Protein AF-A0A6A6B5T2-F1 (afdb_monomer_lite)

Foldseek 3Di:
DDPADWWWKAAQQFATDIDDGNDPDDPPRIGTPVAFKDKDFDDDPDPQPFDPPFDPPDPVDDRTAFRIFIWGDHPPDDPPQWAKWWAQDPVHNVDTGIGIGHPNHDGPPIHTDPHHGHHDDDDPDDPDPDDDD

Radius of gyration: 16.28 Å; chains: 1; bounding box: 42×33×41 Å

Structure (mmCIF, N/CA/C/O backbone):
data_AF-A0A6A6B5T2-F1
#
_entry.id   AF-A0A6A6B5T2-F1
#
loop_
_atom_site.group_PDB
_atom_site.id
_atom_site.type_symbol
_atom_site.label_atom_id
_atom_site.label_alt_id
_atom_site.label_comp_id
_atom_site.label_asym_id
_atom_site.label_entity_id
_atom_site.label_seq_id
_atom_site.pdbx_PDB_ins_code
_atom_site.Cartn_x
_atom_site.Cartn_y
_atom_site.Cartn_z
_atom_site.occupancy
_atom_site.B_iso_or_equiv
_atom_site.auth_seq_id
_atom_site.auth_comp_id
_atom_site.auth_asym_id
_atom_site.auth_atom_id
_atom_site.pdbx_PDB_model_num
ATOM 1 N N . MET A 1 1 ? -18.274 14.019 -22.440 1.00 42.84 1 MET A N 1
ATOM 2 C CA . MET A 1 1 ? -17.138 13.564 -21.616 1.00 42.84 1 MET A CA 1
ATOM 3 C C . MET A 1 1 ? -17.479 13.921 -20.180 1.00 42.84 1 MET A C 1
ATOM 5 O O . MET A 1 1 ? -17.625 15.103 -19.902 1.00 42.84 1 MET A O 1
ATOM 9 N N . VAL A 1 2 ? -17.744 12.942 -19.317 1.00 36.06 2 VAL A N 1
ATOM 10 C CA . VAL A 1 2 ? -18.001 13.208 -17.892 1.00 36.06 2 VAL A CA 1
ATOM 11 C C . VAL A 1 2 ? -16.710 12.863 -17.150 1.00 36.06 2 VAL A C 1
ATOM 13 O O . VAL A 1 2 ? -16.264 11.720 -17.268 1.00 36.06 2 VAL A O 1
ATOM 16 N N . PRO A 1 3 ? -16.065 13.811 -16.450 1.00 46.50 3 PRO A N 1
ATOM 17 C CA . PRO A 1 3 ? -14.855 13.524 -15.697 1.00 46.50 3 PRO A CA 1
ATOM 18 C C . PRO A 1 3 ? -15.254 12.731 -14.450 1.00 46.50 3 PRO A C 1
ATOM 20 O O . PRO A 1 3 ? -15.694 13.294 -13.455 1.00 46.50 3 PRO A O 1
ATOM 23 N N . GLY A 1 4 ? -15.175 11.407 -14.527 1.00 46.81 4 GLY A N 1
ATOM 24 C CA . GLY A 1 4 ? -15.345 10.527 -13.375 1.00 46.81 4 GLY A CA 1
ATOM 25 C C . GLY A 1 4 ? -14.089 9.690 -13.217 1.00 46.81 4 GLY A C 1
ATOM 26 O O . GLY A 1 4 ? -13.898 8.752 -13.986 1.00 46.81 4 GLY A O 1
ATOM 27 N N . GLY A 1 5 ? -13.224 10.080 -12.280 1.00 63.22 5 GLY A N 1
ATOM 28 C CA . GLY A 1 5 ? -11.971 9.384 -11.991 1.00 63.22 5 GLY A CA 1
ATOM 29 C C . GLY A 1 5 ? -12.190 8.034 -11.304 1.00 63.22 5 GLY A C 1
ATOM 30 O O . GLY A 1 5 ? -13.258 7.767 -10.758 1.00 63.22 5 GLY A O 1
ATOM 31 N N . GLN A 1 6 ? -11.164 7.184 -11.341 1.00 72.81 6 GLN A N 1
ATOM 32 C CA . GLN A 1 6 ? -11.079 6.004 -10.480 1.00 72.81 6 GLN A CA 1
ATOM 33 C C . GLN A 1 6 ? -10.585 6.449 -9.101 1.00 72.81 6 GLN A C 1
ATOM 35 O O . GLN A 1 6 ? -9.680 7.278 -9.007 1.00 72.81 6 GLN A O 1
ATOM 40 N N . ASN A 1 7 ? -11.168 5.903 -8.038 1.00 83.31 7 ASN A N 1
ATOM 41 C CA . ASN A 1 7 ? -10.759 6.197 -6.669 1.00 83.31 7 ASN A CA 1
ATOM 42 C C . ASN A 1 7 ? -10.129 4.959 -6.041 1.00 83.31 7 ASN A C 1
ATOM 44 O O . ASN A 1 7 ? -10.721 3.882 -6.092 1.00 83.31 7 ASN A O 1
ATOM 48 N N . LEU A 1 8 ? -8.958 5.131 -5.428 1.00 87.94 8 LEU A N 1
ATOM 49 C CA . LEU A 1 8 ? -8.368 4.131 -4.543 1.00 87.94 8 LEU A CA 1
ATOM 50 C C . LEU A 1 8 ? -9.095 4.155 -3.194 1.00 87.94 8 LEU A C 1
ATOM 52 O O . LEU A 1 8 ? -9.440 5.222 -2.685 1.00 87.94 8 LEU A O 1
ATOM 56 N N . TYR A 1 9 ? -9.301 2.993 -2.593 1.00 92.00 9 TYR A N 1
ATOM 57 C CA . TYR A 1 9 ? -9.783 2.878 -1.221 1.00 92.00 9 TYR A CA 1
ATOM 58 C C . TYR A 1 9 ? -9.259 1.598 -0.572 1.00 92.00 9 TYR A C 1
ATOM 60 O O . TYR A 1 9 ? -8.825 0.670 -1.253 1.00 92.00 9 TYR A O 1
ATOM 68 N N . VAL A 1 10 ? -9.303 1.557 0.755 1.00 95.12 10 VAL A N 1
ATOM 69 C CA . VAL A 1 10 ? -9.004 0.367 1.554 1.00 95.12 10 VAL A CA 1
ATOM 70 C C . VAL A 1 10 ? -10.306 -0.093 2.189 1.00 95.12 10 VAL A C 1
ATOM 72 O O . VAL A 1 10 ? -10.952 0.684 2.891 1.00 95.12 10 VAL A O 1
ATOM 75 N N . ASN A 1 11 ? -10.746 -1.320 1.921 1.00 95.38 11 ASN A N 1
ATOM 76 C CA . ASN A 1 11 ? -11.931 -1.847 2.603 1.00 95.38 11 ASN A CA 1
ATOM 77 C C . ASN A 1 11 ? -11.600 -2.183 4.076 1.00 95.38 11 ASN A C 1
ATOM 79 O O . ASN A 1 11 ? -10.462 -2.056 4.525 1.00 95.38 11 ASN A O 1
ATOM 83 N N . THR A 1 12 ? -12.577 -2.651 4.847 1.00 94.88 12 THR A N 1
ATOM 84 C CA . THR A 1 12 ? -12.315 -2.954 6.256 1.00 94.88 12 THR A CA 1
ATOM 85 C C . THR A 1 12 ? -11.424 -4.176 6.470 1.00 94.88 12 THR A C 1
ATOM 87 O O . THR A 1 12 ? -10.720 -4.200 7.472 1.00 94.88 12 THR A O 1
ATOM 90 N N . ASP A 1 13 ? -11.393 -5.151 5.556 1.00 94.50 13 ASP A N 1
ATOM 91 C CA . ASP A 1 13 ? -10.523 -6.337 5.658 1.00 94.50 13 ASP A CA 1
ATOM 92 C C . ASP A 1 13 ? -9.068 -6.085 5.215 1.00 94.50 13 ASP A C 1
ATOM 94 O O . ASP A 1 13 ? -8.208 -6.946 5.404 1.00 94.50 13 ASP A O 1
ATOM 98 N N . GLY A 1 14 ? -8.784 -4.890 4.688 1.00 95.00 14 GLY A N 1
ATOM 99 C CA . GLY A 1 14 ? -7.455 -4.441 4.290 1.00 95.00 14 GLY A CA 1
ATOM 100 C C . GLY A 1 14 ? -7.175 -4.503 2.791 1.00 95.00 14 GLY A C 1
ATOM 101 O O . GLY A 1 14 ? -6.095 -4.093 2.369 1.00 95.00 14 GLY A O 1
ATOM 102 N N .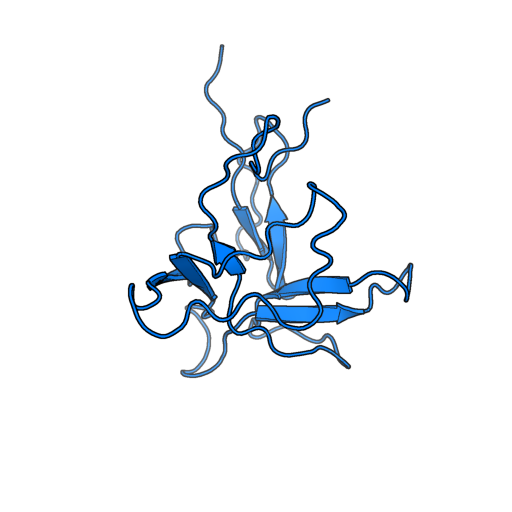 GLN A 1 15 ? -8.094 -4.978 1.948 1.00 94.88 15 GLN A N 1
ATOM 103 C CA . GLN A 1 15 ? -7.896 -4.941 0.495 1.00 94.88 15 GLN A CA 1
ATOM 104 C C . GLN A 1 15 ? -7.721 -3.506 -0.005 1.00 94.88 15 GLN A C 1
ATOM 106 O O . GLN A 1 15 ? -8.556 -2.637 0.254 1.00 94.88 15 GLN A O 1
ATOM 111 N N . ILE A 1 16 ? -6.664 -3.287 -0.789 1.00 93.06 16 ILE A N 1
ATOM 112 C CA . ILE A 1 16 ? -6.435 -2.044 -1.529 1.00 93.06 16 ILE A CA 1
ATOM 113 C C . ILE A 1 16 ? -7.128 -2.185 -2.886 1.00 93.06 16 ILE A C 1
ATOM 115 O O . ILE A 1 16 ? -6.750 -3.022 -3.705 1.00 93.06 16 ILE A O 1
ATOM 119 N N . LEU A 1 17 ? -8.168 -1.389 -3.111 1.00 91.19 17 LEU A N 1
ATOM 120 C CA . LEU A 1 17 ? -9.090 -1.526 -4.236 1.00 91.19 17 LEU A CA 1
ATOM 121 C C . LEU A 1 17 ? -9.221 -0.217 -5.010 1.00 91.19 17 LEU A C 1
ATOM 123 O O . LEU A 1 17 ? -8.913 0.864 -4.507 1.00 91.19 17 LEU A O 1
ATOM 127 N N . PHE A 1 18 ? -9.735 -0.329 -6.233 1.00 87.75 18 PHE A N 1
ATOM 128 C CA . PHE A 1 18 ? -10.104 0.802 -7.075 1.00 87.75 18 PHE A CA 1
ATOM 129 C C . PHE A 1 18 ? -11.580 0.713 -7.430 1.00 87.75 18 PHE A C 1
ATOM 131 O O . PHE A 1 18 ? -12.095 -0.374 -7.707 1.00 87.75 18 PHE A O 1
ATOM 138 N N . THR A 1 19 ? -12.268 1.851 -7.461 1.00 84.38 19 THR A N 1
ATOM 139 C CA . THR A 1 19 ? -13.596 1.898 -8.070 1.00 84.38 19 THR A CA 1
ATOM 140 C C . THR A 1 19 ? -13.493 1.584 -9.561 1.00 84.38 19 THR A C 1
ATOM 142 O O . THR A 1 19 ? -12.512 1.925 -10.225 1.00 84.38 19 THR A O 1
ATOM 145 N N . VAL A 1 20 ? -14.525 0.939 -10.111 1.00 80.50 20 VAL A N 1
ATOM 146 C CA . VAL A 1 20 ? -14.643 0.803 -11.568 1.00 80.50 20 VAL A CA 1
ATOM 147 C C . VAL A 1 20 ? -14.686 2.185 -12.223 1.00 80.50 20 VAL A C 1
ATOM 149 O O . VAL A 1 20 ? -15.110 3.167 -11.600 1.00 80.50 20 VAL A O 1
ATOM 152 N N . GLN A 1 21 ? -14.272 2.265 -13.490 1.00 71.81 21 GLN A N 1
ATOM 153 C CA . GLN A 1 21 ? -14.335 3.516 -14.245 1.00 71.81 21 GLN A CA 1
ATOM 154 C C . GLN A 1 21 ? -15.736 4.134 -14.170 1.00 71.81 21 GLN A C 1
ATOM 156 O O . GLN A 1 21 ? -16.746 3.433 -14.239 1.00 71.81 21 GLN A O 1
ATOM 161 N N . HIS A 1 22 ? -15.785 5.459 -14.021 1.00 70.25 22 HIS A N 1
ATOM 162 C CA . HIS A 1 22 ? -17.022 6.235 -13.901 1.00 70.25 22 HIS A CA 1
ATOM 163 C C . HIS A 1 22 ? -17.894 5.912 -12.670 1.00 70.25 22 HIS A C 1
ATOM 165 O O . HIS A 1 22 ? -19.035 6.368 -12.602 1.00 70.25 22 HIS A O 1
ATOM 171 N N . SER A 1 23 ? -17.363 5.201 -11.668 1.00 76.81 23 SER A N 1
ATOM 172 C CA . SER A 1 23 ? -18.025 4.978 -10.379 1.00 76.81 23 SER A CA 1
ATOM 173 C C . SER A 1 23 ? -17.294 5.672 -9.231 1.00 76.81 23 SER A C 1
ATOM 175 O O . SER A 1 23 ? -16.069 5.633 -9.127 1.00 76.81 23 SER A O 1
ATOM 177 N N . HIS A 1 24 ? -18.082 6.255 -8.327 1.00 79.00 24 HIS A N 1
ATOM 178 C CA . HIS A 1 24 ? -17.637 6.760 -7.021 1.00 79.00 24 HIS A CA 1
ATOM 179 C C . HIS A 1 24 ? -18.243 5.946 -5.868 1.00 79.00 24 HIS A C 1
ATOM 181 O O . HIS A 1 24 ? -18.252 6.391 -4.724 1.00 79.00 24 HIS A O 1
ATOM 187 N N . SER A 1 25 ? -18.810 4.772 -6.166 1.00 87.31 25 SER A N 1
ATOM 188 C CA . SER A 1 25 ? -19.398 3.913 -5.144 1.00 87.31 25 SER A CA 1
ATOM 189 C C . SER A 1 25 ? -18.283 3.237 -4.351 1.00 87.31 25 SER A C 1
ATOM 191 O O . SER A 1 25 ? -17.645 2.302 -4.829 1.00 87.31 25 SER A O 1
ATOM 193 N N . ILE A 1 26 ? -18.045 3.751 -3.149 1.00 88.69 26 ILE A N 1
ATOM 194 C CA . ILE A 1 26 ? -17.137 3.193 -2.149 1.00 88.69 26 ILE A CA 1
ATOM 195 C C . ILE A 1 26 ? -17.997 2.824 -0.932 1.00 88.69 26 ILE A C 1
ATOM 197 O O . ILE A 1 26 ? -18.845 3.633 -0.537 1.00 88.69 26 ILE A O 1
ATOM 201 N N . PRO A 1 27 ? -17.828 1.632 -0.330 1.00 92.38 27 PRO A N 1
ATOM 202 C CA . PRO A 1 27 ? -18.538 1.272 0.893 1.00 92.38 27 PRO A CA 1
ATOM 203 C C . PRO A 1 27 ? -18.319 2.312 1.996 1.00 92.38 27 PRO A C 1
ATOM 205 O O . PRO A 1 27 ? -17.201 2.772 2.207 1.00 92.38 27 PRO A O 1
ATOM 208 N N . SER A 1 28 ? -19.366 2.660 2.746 1.00 92.88 28 SER A N 1
ATOM 209 C CA . SER A 1 28 ? -19.278 3.693 3.793 1.00 92.88 28 SER A CA 1
ATOM 210 C C . SER A 1 28 ? -18.335 3.335 4.945 1.00 92.88 28 SER A C 1
ATOM 212 O O . SER A 1 28 ? -17.949 4.210 5.709 1.00 92.88 28 SER A O 1
ATOM 214 N N . THR A 1 29 ? -17.997 2.055 5.091 1.00 93.50 29 THR A N 1
ATOM 215 C CA . THR A 1 29 ? -17.061 1.542 6.097 1.00 93.50 29 THR A CA 1
ATOM 216 C C . THR A 1 29 ? -15.610 1.517 5.614 1.00 93.50 29 THR A C 1
ATOM 218 O O . THR A 1 29 ? -14.723 1.207 6.400 1.00 93.50 29 THR A O 1
ATOM 221 N N . ALA A 1 30 ? -15.355 1.800 4.336 1.00 94.62 30 ALA A N 1
ATOM 222 C CA . ALA A 1 30 ? -14.013 1.797 3.773 1.00 94.62 30 ALA A CA 1
ATOM 223 C C . ALA A 1 30 ? -13.265 3.106 4.062 1.00 94.62 30 ALA A C 1
ATOM 225 O O . ALA A 1 30 ? -13.859 4.177 4.211 1.00 94.62 30 ALA A O 1
ATOM 226 N N . TYR A 1 31 ? -11.93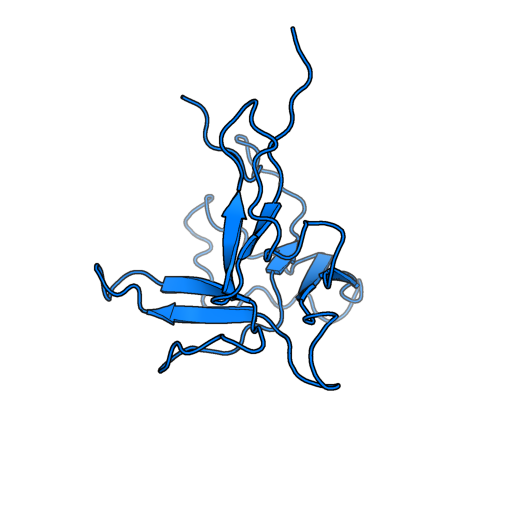8 3.027 4.051 1.00 93.88 31 TYR A N 1
ATOM 227 C CA . TYR A 1 31 ? -11.052 4.180 4.111 1.00 93.88 31 TYR A CA 1
ATOM 228 C C . TYR A 1 31 ? -10.815 4.712 2.701 1.00 93.88 31 TYR A C 1
ATOM 230 O O . TYR A 1 31 ? -10.308 4.011 1.824 1.00 93.88 31 TYR A O 1
ATOM 238 N N . TRP A 1 32 ? -11.189 5.965 2.476 1.00 90.88 32 TRP A N 1
ATOM 239 C CA . TRP A 1 32 ? -11.010 6.627 1.187 1.00 90.88 32 TRP A CA 1
ATOM 240 C C . TRP A 1 32 ? -9.532 6.948 0.924 1.00 90.88 32 TRP A C 1
ATOM 242 O O . TRP A 1 32 ? -8.722 6.980 1.847 1.00 90.88 32 TRP A O 1
ATOM 252 N N . ASN A 1 33 ? -9.171 7.252 -0.325 1.00 86.06 33 ASN A N 1
ATOM 253 C CA . ASN A 1 33 ? -7.804 7.631 -0.716 1.00 86.06 33 ASN A CA 1
ATOM 254 C C . ASN A 1 33 ? -7.191 8.785 0.101 1.00 86.06 33 ASN A C 1
ATOM 256 O O . ASN A 1 33 ? -5.974 8.855 0.226 1.00 86.06 33 ASN A O 1
ATOM 260 N N . TYR A 1 34 ? -8.004 9.687 0.651 1.00 84.81 34 TYR A N 1
ATOM 261 C CA . TYR A 1 34 ? -7.539 10.790 1.498 1.00 84.81 34 TYR A CA 1
ATOM 262 C C . TYR A 1 34 ? -7.418 10.424 2.991 1.00 84.81 34 TYR A C 1
ATOM 264 O O . TYR A 1 34 ? -7.117 11.290 3.810 1.00 84.81 34 TYR A O 1
ATOM 272 N N . MET A 1 35 ? -7.675 9.168 3.367 1.00 89.75 35 MET A N 1
ATOM 273 C CA . MET A 1 35 ? -7.636 8.686 4.749 1.00 89.75 35 MET A CA 1
ATOM 274 C C . MET A 1 35 ? -6.461 7.734 4.966 1.00 89.75 35 MET A C 1
ATOM 276 O O . MET A 1 35 ? -6.267 6.790 4.207 1.00 89.75 35 MET A O 1
ATOM 280 N N . GLY A 1 36 ? -5.696 7.962 6.034 1.00 89.81 36 GLY A N 1
ATOM 281 C CA . GLY A 1 36 ? -4.665 7.036 6.514 1.00 89.81 36 GLY A CA 1
ATOM 282 C C . GLY A 1 36 ? -3.379 6.963 5.686 1.00 89.81 36 GLY A C 1
ATOM 283 O O . GLY A 1 36 ? -2.375 6.463 6.183 1.00 89.81 36 GLY A O 1
ATOM 284 N N . TRP A 1 37 ? -3.368 7.480 4.457 1.00 90.62 37 TRP A N 1
ATOM 285 C CA . TRP A 1 37 ? -2.195 7.457 3.587 1.00 90.62 37 TRP A CA 1
ATOM 286 C C . TRP A 1 37 ? -1.227 8.605 3.876 1.00 90.62 37 TRP A C 1
ATOM 288 O O . TRP A 1 37 ? -1.612 9.773 3.891 1.00 90.62 37 TRP A O 1
ATOM 298 N N . THR A 1 38 ? 0.052 8.275 4.047 1.00 90.31 38 THR A N 1
ATOM 299 C CA . THR A 1 38 ? 1.148 9.244 4.181 1.00 90.31 38 THR A CA 1
ATOM 300 C C . THR A 1 38 ? 2.242 8.929 3.174 1.00 90.31 38 THR A C 1
ATOM 302 O O . THR A 1 38 ? 2.688 7.787 3.075 1.00 90.31 38 THR A O 1
ATOM 305 N N . TRP A 1 39 ? 2.692 9.941 2.432 1.00 87.88 39 TRP A N 1
ATOM 306 C CA . TRP A 1 39 ? 3.844 9.807 1.547 1.00 87.88 39 TRP A CA 1
ATOM 307 C C . TRP A 1 39 ? 5.111 10.258 2.260 1.00 87.88 39 TRP A C 1
ATOM 309 O O . TRP A 1 39 ? 5.157 11.346 2.833 1.00 87.88 39 TRP A O 1
ATOM 319 N N . THR A 1 40 ? 6.145 9.426 2.194 1.00 85.75 40 THR A N 1
ATOM 320 C CA . THR A 1 40 ? 7.473 9.732 2.728 1.00 85.75 40 THR A CA 1
ATOM 321 C C . THR A 1 40 ? 8.490 9.700 1.597 1.00 85.75 40 THR A C 1
ATOM 323 O O . THR A 1 40 ? 8.669 8.662 0.957 1.00 85.75 40 THR A O 1
ATOM 326 N N . ALA A 1 41 ? 9.162 10.827 1.362 1.00 84.50 41 ALA A N 1
ATOM 327 C CA . ALA A 1 41 ? 10.251 10.921 0.395 1.00 84.50 41 ALA A CA 1
ATOM 328 C C . ALA A 1 41 ? 11.447 10.061 0.829 1.00 84.50 41 ALA A C 1
ATOM 330 O O . ALA A 1 41 ? 11.791 10.014 2.011 1.00 84.50 41 ALA A O 1
ATOM 331 N N . GLN A 1 42 ? 12.107 9.417 -0.130 1.00 75.56 42 GLN A N 1
ATOM 332 C CA . GLN A 1 42 ? 13.431 8.843 0.093 1.00 75.56 42 GLN A CA 1
ATOM 333 C C . GLN A 1 42 ? 14.507 9.934 -0.056 1.00 75.56 42 GLN A C 1
ATOM 335 O O . GLN A 1 42 ? 14.371 10.800 -0.926 1.00 75.56 42 GLN A O 1
ATOM 340 N N . PRO A 1 43 ? 15.575 9.924 0.765 1.00 69.94 43 PRO A N 1
ATOM 341 C CA . PRO A 1 43 ? 16.713 10.825 0.597 1.00 69.94 43 PRO A CA 1
ATOM 342 C C . PRO A 1 43 ? 17.350 10.686 -0.794 1.00 69.94 43 PRO A C 1
ATOM 344 O O . PRO A 1 43 ? 17.461 9.585 -1.334 1.00 69.94 43 PRO A O 1
ATOM 347 N N . THR A 1 44 ? 17.795 11.801 -1.376 1.00 63.62 44 THR A N 1
ATOM 348 C CA . THR A 1 44 ? 18.183 11.891 -2.794 1.00 63.62 44 THR A CA 1
ATOM 349 C C . THR A 1 44 ? 19.514 11.225 -3.154 1.00 63.62 44 THR A C 1
ATOM 351 O O . THR A 1 44 ? 19.688 10.854 -4.319 1.00 63.62 44 THR A O 1
ATOM 354 N N . ASP A 1 45 ? 20.430 11.025 -2.196 1.00 56.12 45 ASP A N 1
ATOM 355 C CA . ASP A 1 45 ? 21.850 10.839 -2.544 1.00 56.12 45 ASP A CA 1
ATOM 356 C C . ASP A 1 45 ? 22.573 9.606 -1.957 1.00 56.12 45 ASP A C 1
ATOM 358 O O . ASP A 1 45 ? 23.651 9.284 -2.445 1.00 56.12 45 ASP A O 1
ATOM 362 N N . GLU A 1 46 ? 21.996 8.830 -1.027 1.00 48.22 46 GLU A N 1
ATOM 363 C CA . GLU A 1 46 ? 22.733 7.716 -0.371 1.00 48.22 46 GLU A CA 1
ATOM 364 C C . GLU A 1 46 ? 22.051 6.334 -0.379 1.00 48.22 46 GLU A C 1
ATOM 366 O O . GLU A 1 46 ? 22.666 5.345 0.008 1.00 48.22 46 GLU A O 1
ATOM 371 N N . GLN A 1 47 ? 20.812 6.209 -0.869 1.00 50.59 47 GLN A N 1
ATOM 372 C CA . GLN A 1 47 ? 20.045 4.947 -0.804 1.00 50.59 47 GLN A CA 1
ATOM 373 C C . GLN A 1 47 ? 19.623 4.392 -2.173 1.00 50.59 47 GLN A C 1
ATOM 375 O O . GLN A 1 47 ? 18.799 3.484 -2.253 1.00 50.59 47 GLN A O 1
ATOM 380 N N . LYS A 1 48 ? 20.252 4.864 -3.260 1.00 54.81 48 LYS A N 1
ATOM 381 C CA . LYS A 1 48 ? 20.096 4.330 -4.629 1.00 54.81 48 LYS A CA 1
ATOM 382 C C . LYS A 1 48 ? 20.761 2.961 -4.824 1.00 54.81 48 LYS A C 1
ATOM 384 O O . LYS A 1 48 ? 21.315 2.691 -5.888 1.00 54.81 48 LYS A O 1
ATOM 389 N N . ALA A 1 49 ? 20.744 2.092 -3.815 1.00 56.25 49 ALA A N 1
ATOM 390 C CA . ALA A 1 49 ? 21.019 0.694 -4.084 1.00 56.25 49 ALA A CA 1
ATOM 391 C C . ALA A 1 49 ? 19.874 0.195 -4.982 1.00 56.25 49 ALA A C 1
ATOM 393 O O . ALA A 1 49 ? 18.709 0.349 -4.600 1.00 56.25 49 ALA A O 1
ATOM 394 N N . PRO A 1 50 ? 20.162 -0.327 -6.187 1.00 59.31 50 PRO A N 1
ATOM 395 C CA . PRO A 1 50 ? 19.132 -0.968 -6.985 1.00 59.31 50 PRO A CA 1
ATOM 396 C C . PRO A 1 50 ? 18.461 -2.052 -6.143 1.00 59.31 50 PRO A C 1
ATOM 398 O O . PRO A 1 50 ? 19.108 -2.673 -5.291 1.00 59.31 50 PRO A O 1
ATOM 401 N N . LEU A 1 51 ? 17.160 -2.249 -6.354 1.00 65.62 51 LEU A N 1
ATOM 402 C CA . LEU A 1 51 ? 16.410 -3.276 -5.637 1.00 65.62 51 LEU A CA 1
ATOM 403 C C . LEU A 1 51 ? 17.149 -4.616 -5.770 1.00 65.62 51 LEU A C 1
ATOM 405 O O . LEU A 1 51 ? 17.418 -5.083 -6.879 1.00 65.62 51 LEU A O 1
ATOM 409 N N . ALA A 1 52 ? 17.527 -5.208 -4.635 1.00 67.44 52 ALA A N 1
ATOM 410 C CA . ALA A 1 52 ? 18.271 -6.460 -4.626 1.00 67.44 52 ALA A CA 1
ATOM 411 C C . ALA A 1 52 ? 17.452 -7.552 -5.331 1.00 67.44 52 ALA A C 1
ATOM 413 O O . ALA A 1 52 ? 16.262 -7.704 -5.063 1.00 67.44 52 ALA A O 1
ATOM 414 N N . ASN A 1 53 ? 18.099 -8.314 -6.217 1.00 72.81 53 ASN A N 1
ATOM 415 C CA . ASN A 1 53 ? 17.470 -9.350 -7.048 1.00 72.81 53 ASN A CA 1
ATOM 416 C C . ASN A 1 53 ? 16.405 -8.836 -8.037 1.00 72.81 53 ASN A C 1
ATOM 418 O O . ASN A 1 53 ? 15.578 -9.619 -8.497 1.00 72.81 53 ASN A O 1
ATOM 422 N N . CYS A 1 54 ? 16.412 -7.544 -8.373 1.00 74.19 54 CYS A N 1
ATOM 423 C CA . CYS A 1 54 ? 15.590 -7.034 -9.463 1.00 74.19 54 CYS A CA 1
ATOM 424 C C . CYS A 1 54 ? 16.164 -7.471 -10.816 1.00 74.19 54 CYS A C 1
ATOM 426 O O . CYS A 1 54 ? 17.365 -7.331 -11.061 1.00 74.19 54 CYS A O 1
ATOM 428 N N . ASP A 1 55 ? 15.307 -8.014 -11.678 1.00 77.31 55 ASP A N 1
ATOM 429 C CA . ASP A 1 55 ? 15.689 -8.438 -13.020 1.00 77.31 55 ASP A CA 1
ATOM 430 C C . ASP A 1 55 ? 15.902 -7.214 -13.915 1.00 77.31 55 ASP A C 1
ATOM 432 O O . ASP A 1 55 ? 14.955 -6.544 -14.318 1.00 77.31 55 ASP A O 1
ATOM 436 N N . THR A 1 56 ? 17.164 -6.916 -14.217 1.00 77.88 56 THR A N 1
ATOM 437 C CA . THR A 1 56 ? 17.545 -5.796 -15.084 1.00 77.88 56 THR A 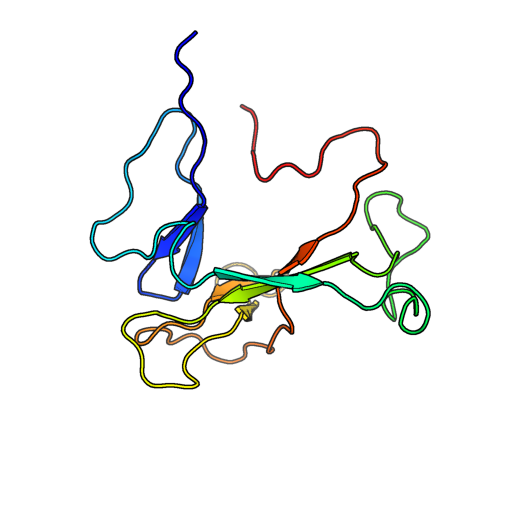CA 1
ATOM 438 C C . THR A 1 56 ? 17.472 -6.131 -16.574 1.00 77.88 56 THR A C 1
ATOM 440 O O . THR A 1 56 ? 17.760 -5.264 -17.397 1.00 77.88 56 THR A O 1
ATOM 443 N N . THR A 1 57 ? 17.138 -7.373 -16.939 1.00 79.81 57 THR A N 1
ATOM 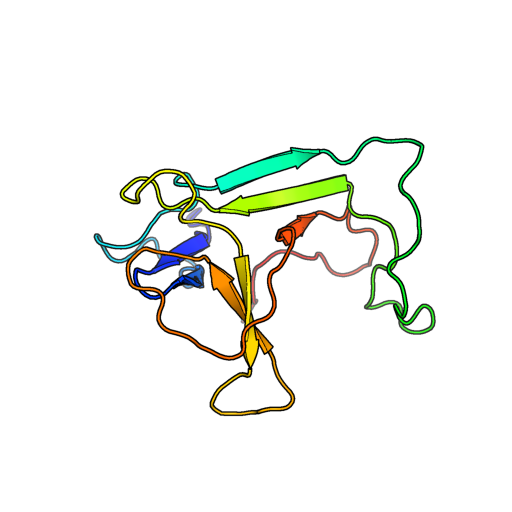444 C CA . THR A 1 57 ? 17.052 -7.820 -18.339 1.00 79.81 57 THR A CA 1
ATOM 445 C C . THR A 1 57 ? 15.662 -7.642 -18.944 1.00 79.81 57 THR A C 1
ATOM 447 O O . THR A 1 57 ? 15.520 -7.693 -20.164 1.00 79.81 57 THR A O 1
ATOM 450 N N . ASP A 1 58 ? 14.652 -7.386 -18.111 1.00 74.25 58 ASP A N 1
ATOM 451 C CA . ASP A 1 58 ? 13.271 -7.159 -18.521 1.00 74.25 58 ASP A CA 1
ATOM 452 C C . ASP A 1 58 ? 12.855 -5.716 -18.209 1.00 74.25 58 ASP A C 1
ATOM 454 O O . ASP A 1 58 ? 12.698 -5.311 -17.058 1.00 74.25 58 ASP A O 1
ATOM 458 N N . GLU A 1 59 ? 12.654 -4.937 -19.272 1.00 72.56 59 GLU A N 1
ATOM 459 C CA . GLU A 1 59 ? 12.332 -3.504 -19.231 1.00 72.56 59 GLU A CA 1
ATOM 460 C C . GLU A 1 59 ? 11.003 -3.186 -18.521 1.00 72.56 59 GLU A C 1
ATOM 462 O O . GLU A 1 59 ? 10.723 -2.027 -18.205 1.00 72.56 59 GLU A O 1
ATOM 467 N N . ARG A 1 60 ? 10.172 -4.200 -18.241 1.00 70.38 60 ARG A N 1
ATOM 468 C CA . ARG A 1 60 ? 8.958 -4.044 -17.429 1.00 70.38 60 ARG A CA 1
ATOM 469 C C . ARG A 1 60 ? 9.277 -3.794 -15.956 1.00 70.38 60 ARG A C 1
ATOM 471 O O . ARG A 1 60 ? 8.437 -3.224 -15.256 1.00 70.38 60 ARG A O 1
ATOM 478 N N . PHE A 1 61 ? 10.453 -4.199 -15.473 1.00 69.94 61 PHE A N 1
ATOM 479 C CA . PHE A 1 61 ? 10.880 -3.949 -14.100 1.00 69.94 61 PHE A CA 1
ATOM 480 C C . PHE A 1 61 ? 11.655 -2.636 -13.998 1.00 69.94 61 PHE A C 1
ATOM 482 O O . PHE A 1 61 ? 12.681 -2.429 -14.642 1.00 69.94 61 PHE A O 1
ATOM 489 N N . ASN A 1 62 ? 11.196 -1.747 -13.117 1.00 73.88 62 ASN A N 1
ATOM 490 C CA . ASN A 1 62 ? 11.962 -0.566 -12.745 1.00 73.88 62 ASN A CA 1
ATOM 491 C C . ASN A 1 62 ? 12.819 -0.872 -11.510 1.00 73.88 62 ASN A C 1
ATOM 493 O O . ASN A 1 62 ? 12.349 -0.781 -10.378 1.00 73.88 62 ASN A O 1
ATOM 497 N N . CYS A 1 63 ? 14.084 -1.223 -11.739 1.00 74.88 63 CYS A N 1
ATOM 498 C CA . CYS A 1 63 ? 15.036 -1.535 -10.670 1.00 74.88 63 CYS A CA 1
ATOM 499 C C . CYS A 1 63 ? 15.664 -0.300 -10.002 1.00 74.88 63 CYS A C 1
ATOM 501 O O . CYS A 1 63 ? 16.477 -0.456 -9.085 1.00 74.88 63 CYS A O 1
ATOM 503 N N . ALA A 1 64 ? 15.331 0.919 -10.446 1.00 74.38 64 ALA A N 1
ATOM 504 C CA . ALA A 1 64 ? 15.805 2.138 -9.799 1.00 74.38 64 ALA A CA 1
ATOM 505 C C . ALA A 1 64 ? 15.200 2.266 -8.398 1.00 74.38 64 ALA A C 1
ATOM 507 O O . ALA A 1 64 ? 14.073 1.843 -8.168 1.00 74.38 64 ALA A O 1
ATOM 508 N N . ALA A 1 65 ? 15.912 2.890 -7.461 1.00 75.62 65 ALA A N 1
ATOM 509 C CA . ALA A 1 65 ? 15.328 3.178 -6.156 1.00 75.62 65 ALA A CA 1
ATOM 510 C C . ALA A 1 65 ? 14.091 4.096 -6.300 1.00 75.62 65 ALA A C 1
ATOM 512 O O . ALA A 1 65 ? 14.121 5.039 -7.101 1.00 75.62 65 ALA A O 1
ATOM 513 N N . PRO A 1 66 ? 13.003 3.844 -5.550 1.00 78.19 66 PRO A N 1
ATOM 514 C CA . PRO A 1 66 ? 11.820 4.696 -5.579 1.00 78.19 66 PRO A CA 1
ATOM 515 C C . PRO A 1 66 ? 12.117 6.074 -4.976 1.00 78.19 66 PRO A C 1
ATOM 517 O O . PRO A 1 66 ? 12.962 6.224 -4.095 1.00 78.19 66 PRO A O 1
ATOM 520 N N . THR A 1 67 ? 11.378 7.092 -5.415 1.00 79.12 67 THR A N 1
ATOM 521 C CA . THR A 1 67 ? 11.492 8.473 -4.912 1.00 79.12 67 THR A CA 1
ATOM 522 C C . THR A 1 67 ? 10.873 8.653 -3.526 1.00 79.12 67 THR A C 1
ATOM 524 O O . THR A 1 67 ? 11.130 9.644 -2.845 1.00 79.12 67 THR A O 1
ATOM 527 N N . GLY A 1 68 ? 10.044 7.705 -3.102 1.00 82.19 68 GLY A N 1
ATOM 528 C CA . GLY A 1 68 ? 9.332 7.711 -1.834 1.00 82.19 68 GLY A CA 1
ATOM 529 C C . GLY A 1 68 ? 8.358 6.545 -1.744 1.00 82.19 68 GLY A C 1
ATOM 530 O O . GLY A 1 68 ? 8.180 5.800 -2.712 1.00 82.19 68 GLY A O 1
ATOM 531 N N . TYR A 1 69 ? 7.702 6.413 -0.597 1.00 85.12 69 TYR A N 1
ATOM 532 C CA . TYR A 1 69 ? 6.727 5.357 -0.340 1.00 85.12 69 TYR A CA 1
ATOM 533 C C . TYR A 1 69 ? 5.444 5.924 0.253 1.00 85.12 69 TYR A C 1
ATOM 535 O O . TYR A 1 69 ? 5.486 6.838 1.077 1.00 85.12 69 TYR A O 1
ATOM 543 N N . TRP A 1 70 ? 4.314 5.336 -0.132 1.00 89.06 70 TRP A N 1
ATOM 544 C CA . TRP A 1 70 ? 3.049 5.502 0.575 1.00 89.06 70 TRP A CA 1
ATOM 545 C C . TRP A 1 70 ? 2.906 4.441 1.663 1.00 89.06 70 TRP A C 1
ATOM 547 O O . TRP A 1 70 ? 3.008 3.243 1.388 1.00 89.06 70 TRP A O 1
ATOM 557 N N . THR A 1 71 ? 2.634 4.879 2.887 1.00 90.75 71 THR A N 1
ATOM 558 C CA . THR A 1 71 ? 2.283 4.019 4.021 1.00 90.75 71 THR A CA 1
ATOM 559 C C . THR A 1 71 ? 0.858 4.304 4.466 1.00 90.75 71 THR A C 1
ATOM 561 O O . THR A 1 71 ? 0.354 5.413 4.285 1.00 90.75 71 THR A O 1
ATOM 564 N N . PHE A 1 72 ? 0.200 3.290 5.023 1.00 93.56 72 PHE A N 1
ATOM 565 C CA . PHE A 1 72 ? -1.168 3.391 5.516 1.00 93.56 72 PHE A CA 1
ATOM 566 C C . PHE A 1 72 ? -1.196 3.304 7.041 1.00 93.56 72 PHE A C 1
ATOM 568 O O . PHE A 1 72 ? -0.483 2.495 7.622 1.00 93.56 72 PHE A O 1
ATOM 575 N N . ALA A 1 73 ? -2.047 4.084 7.691 1.00 94.19 73 ALA A N 1
ATOM 576 C CA . ALA A 1 73 ? -2.415 3.912 9.089 1.00 94.19 73 ALA A CA 1
ATOM 577 C C . ALA A 1 73 ? -3.927 4.089 9.219 1.00 94.19 73 ALA A C 1
ATOM 579 O O . ALA A 1 73 ? -4.463 5.126 8.826 1.00 94.19 73 ALA A O 1
ATOM 580 N N . ALA A 1 74 ? -4.618 3.082 9.753 1.00 93.12 74 ALA A N 1
ATOM 581 C CA . ALA A 1 74 ? -6.065 3.144 9.902 1.00 93.12 74 ALA A CA 1
ATOM 582 C C . ALA A 1 74 ? -6.434 4.248 10.920 1.00 93.12 74 ALA A C 1
ATOM 584 O O . ALA A 1 74 ? -6.006 4.178 12.073 1.00 93.12 74 ALA A O 1
ATOM 585 N N . PRO A 1 75 ? -7.197 5.285 10.523 1.00 91.12 75 PRO A N 1
ATOM 586 C CA . PRO A 1 75 ? -7.451 6.462 11.361 1.00 91.12 75 PRO A CA 1
ATOM 587 C C . PRO A 1 75 ? -8.311 6.176 12.600 1.00 91.12 75 PRO A C 1
ATOM 589 O O . PRO A 1 75 ? -8.325 6.968 13.536 1.00 91.12 75 PRO A O 1
ATOM 592 N N . ASP A 1 76 ? -9.043 5.067 12.599 1.00 91.69 76 ASP A N 1
ATOM 593 C CA . ASP A 1 76 ? -9.889 4.582 13.690 1.00 91.69 76 ASP A CA 1
ATOM 594 C C . ASP A 1 76 ? -9.194 3.525 14.565 1.00 91.69 76 ASP A C 1
ATOM 596 O O . ASP A 1 76 ? -9.809 2.972 15.479 1.00 91.69 76 ASP A O 1
ATOM 600 N N . ALA A 1 77 ? -7.918 3.237 14.302 1.00 90.00 77 ALA A N 1
ATOM 601 C CA . ALA A 1 77 ? -7.156 2.229 15.016 1.00 90.00 77 ALA A CA 1
ATOM 602 C C . ALA A 1 77 ? -6.259 2.829 16.109 1.00 90.00 77 ALA A C 1
ATOM 604 O O . ALA A 1 77 ? -5.943 4.020 16.125 1.00 90.00 77 ALA A O 1
ATOM 605 N N . ALA A 1 78 ? -5.827 1.980 17.044 1.00 88.50 78 ALA A N 1
ATOM 606 C CA . ALA A 1 78 ? -4.856 2.380 18.056 1.00 88.50 78 ALA A CA 1
ATOM 607 C C . ALA A 1 78 ? -3.516 2.794 17.405 1.00 88.50 78 ALA A C 1
ATOM 609 O O . ALA A 1 78 ? -3.153 2.251 16.356 1.00 88.50 78 ALA A O 1
ATOM 610 N N . PRO A 1 79 ? -2.740 3.704 18.030 1.00 84.94 79 PRO A N 1
ATOM 611 C CA . PRO A 1 79 ? -1.421 4.077 17.531 1.00 84.94 79 PRO A CA 1
ATOM 612 C C . PRO A 1 79 ? -0.544 2.848 17.263 1.00 84.94 79 PRO A C 1
ATOM 614 O O . PRO A 1 79 ? -0.392 1.987 18.129 1.00 84.94 79 PRO A O 1
ATOM 617 N N . GLY A 1 80 ? 0.029 2.775 16.062 1.00 81.06 80 GLY A N 1
ATOM 618 C CA . GLY A 1 80 ? 0.859 1.649 15.622 1.00 81.06 80 GLY A CA 1
ATOM 619 C C . GLY A 1 80 ? 0.115 0.554 14.849 1.00 81.06 80 GLY A C 1
ATOM 620 O O . GLY A 1 80 ? 0.773 -0.328 14.306 1.00 81.06 80 GLY A O 1
ATOM 621 N N . VAL A 1 81 ? -1.218 0.612 14.737 1.00 85.38 81 VAL A N 1
ATOM 622 C CA . VAL A 1 81 ? -1.983 -0.261 13.832 1.00 85.38 81 VAL A CA 1
ATOM 623 C C . VAL A 1 81 ? -2.032 0.372 12.441 1.00 85.38 81 VAL A C 1
ATOM 625 O O . VAL A 1 81 ? -2.698 1.380 12.207 1.00 85.38 81 VAL A O 1
ATOM 628 N N . GLY A 1 82 ? -1.285 -0.216 11.514 1.00 89.75 82 GLY A N 1
ATOM 629 C CA . GLY A 1 82 ? -1.114 0.291 10.161 1.00 89.75 82 GLY A CA 1
ATOM 630 C C . GLY A 1 82 ? 0.049 -0.399 9.461 1.00 89.75 82 GLY A C 1
ATOM 631 O O . GLY A 1 82 ? 0.715 -1.262 10.026 1.00 89.75 82 GLY A O 1
ATOM 632 N N . GLY A 1 83 ? 0.288 -0.007 8.222 1.00 92.25 83 GLY A N 1
ATOM 633 C CA . GLY A 1 83 ? 1.284 -0.568 7.328 1.00 92.25 83 GLY A CA 1
ATOM 634 C C . GLY A 1 83 ? 0.641 -1.197 6.102 1.00 92.25 83 GLY A C 1
ATOM 635 O O . GLY A 1 83 ? -0.580 -1.201 5.932 1.00 92.25 83 GLY A O 1
ATOM 636 N N . ALA A 1 84 ? 1.497 -1.728 5.240 1.00 92.62 84 ALA A N 1
ATOM 637 C CA . ALA A 1 84 ? 1.094 -2.559 4.123 1.00 92.62 84 ALA A CA 1
ATOM 638 C C . ALA A 1 84 ? 1.813 -3.903 4.226 1.00 92.62 84 ALA A C 1
ATOM 640 O O . ALA A 1 84 ? 2.938 -3.987 4.720 1.00 92.62 84 ALA A O 1
ATOM 641 N N . VAL A 1 85 ? 1.160 -4.952 3.755 1.00 94.94 85 VAL A N 1
ATOM 642 C CA . VAL A 1 85 ? 1.692 -6.311 3.731 1.00 94.94 85 VAL A CA 1
ATOM 643 C C . VAL A 1 85 ? 1.427 -6.935 2.371 1.00 94.94 85 VAL A C 1
ATOM 645 O O . VAL A 1 85 ? 0.447 -6.597 1.708 1.00 94.94 85 VAL A O 1
ATOM 648 N N . ALA A 1 86 ? 2.289 -7.853 1.951 1.00 94.12 86 ALA A N 1
ATOM 649 C CA . ALA A 1 86 ? 1.979 -8.754 0.850 1.00 94.12 86 ALA A CA 1
ATOM 650 C C . ALA A 1 86 ? 1.624 -10.118 1.434 1.00 94.12 86 ALA A C 1
ATOM 652 O O . ALA A 1 86 ? 2.399 -10.674 2.208 1.00 94.12 86 ALA A O 1
ATOM 653 N N . CYS A 1 87 ? 0.472 -10.659 1.057 1.00 94.50 87 CYS A N 1
ATOM 654 C CA . CYS A 1 87 ? 0.007 -11.975 1.485 1.00 94.50 87 CYS A CA 1
ATOM 655 C C . CYS A 1 87 ? -0.105 -12.914 0.277 1.00 94.50 87 CYS A C 1
ATOM 657 O O . CYS A 1 87 ? -0.421 -12.437 -0.821 1.00 94.50 87 CYS A O 1
ATOM 659 N N . PRO A 1 88 ? 0.089 -14.232 0.449 1.00 94.00 88 PRO A N 1
ATOM 660 C CA . PRO A 1 88 ? -0.172 -15.203 -0.606 1.00 94.00 88 PRO A CA 1
ATOM 661 C C . PRO A 1 88 ? -1.616 -15.101 -1.106 1.00 94.00 88 PRO A C 1
ATOM 663 O O . PRO A 1 88 ? -2.560 -14.951 -0.325 1.00 94.00 88 PRO A O 1
ATOM 666 N N . ASN A 1 89 ? -1.808 -15.185 -2.418 1.00 91.00 89 ASN A N 1
ATOM 667 C CA . ASN A 1 89 ? -3.139 -15.224 -2.996 1.00 91.00 89 ASN A CA 1
ATOM 668 C C . ASN A 1 89 ? -3.765 -16.606 -2.749 1.00 91.00 89 ASN A C 1
ATOM 670 O O . ASN A 1 89 ? -3.184 -17.641 -3.066 1.00 91.00 89 ASN A O 1
ATOM 674 N N . VAL A 1 90 ? -4.982 -16.617 -2.203 1.00 86.81 90 VAL A N 1
ATOM 675 C CA . VAL A 1 90 ? -5.684 -17.854 -1.819 1.00 86.81 90 VAL A CA 1
ATOM 676 C C . VAL A 1 90 ? -6.033 -18.767 -2.999 1.00 86.81 90 VAL A C 1
ATOM 678 O O . VAL A 1 90 ? -6.185 -19.970 -2.813 1.00 86.81 90 VAL A O 1
ATOM 681 N N . ALA A 1 91 ? -6.184 -18.209 -4.201 1.00 89.56 91 ALA A N 1
ATOM 682 C CA . ALA A 1 91 ? -6.525 -18.957 -5.408 1.00 89.56 91 ALA A CA 1
ATOM 683 C C . ALA A 1 91 ? -5.284 -19.390 -6.202 1.00 89.56 91 ALA A C 1
ATOM 685 O O . ALA A 1 91 ? -5.358 -20.336 -6.984 1.00 89.56 91 ALA A O 1
ATOM 686 N N . ASP A 1 92 ? -4.160 -18.700 -6.020 1.00 91.06 92 ASP A N 1
ATOM 687 C CA . ASP A 1 92 ? -2.925 -18.949 -6.752 1.00 91.06 92 ASP A CA 1
ATOM 688 C C . ASP A 1 92 ? -1.710 -18.670 -5.852 1.00 91.06 92 ASP A C 1
ATOM 690 O O . ASP A 1 92 ? -1.316 -17.512 -5.703 1.00 91.06 92 ASP A O 1
ATOM 694 N N . PRO A 1 93 ? -1.075 -19.703 -5.271 1.00 86.88 93 PRO A N 1
ATOM 695 C CA . PRO A 1 93 ? 0.041 -19.518 -4.346 1.00 86.88 93 PRO A CA 1
ATOM 696 C C . PRO A 1 93 ? 1.300 -18.937 -5.011 1.00 86.88 93 PRO A C 1
ATOM 698 O O . PRO A 1 93 ? 2.218 -18.521 -4.307 1.00 86.88 93 PRO A O 1
ATOM 701 N N . ALA A 1 94 ? 1.367 -18.885 -6.348 1.00 88.50 94 ALA A N 1
ATOM 702 C CA . ALA A 1 94 ? 2.441 -18.196 -7.062 1.00 88.50 94 ALA A CA 1
ATOM 703 C C . ALA A 1 94 ? 2.228 -16.671 -7.120 1.00 88.50 94 ALA A C 1
ATOM 705 O O . ALA A 1 94 ? 3.126 -15.937 -7.537 1.00 88.50 94 ALA A O 1
ATOM 706 N N . LYS A 1 95 ? 1.053 -16.181 -6.709 1.00 89.06 95 LYS A N 1
ATOM 707 C CA . LYS A 1 95 ? 0.708 -14.759 -6.680 1.00 89.06 95 LYS A CA 1
ATOM 708 C C . LYS A 1 95 ? 0.639 -14.245 -5.254 1.00 89.06 95 LYS A C 1
ATOM 710 O O . LYS A 1 95 ? 0.274 -14.953 -4.320 1.00 89.06 95 LYS A O 1
ATOM 715 N N . TRP A 1 96 ? 0.942 -12.963 -5.123 1.00 91.12 96 TRP A N 1
ATOM 716 C CA . TRP A 1 96 ? 0.846 -12.224 -3.876 1.00 91.12 96 TRP A CA 1
ATOM 717 C C . TRP A 1 96 ? -0.089 -11.039 -4.077 1.00 91.12 96 TRP A C 1
ATOM 719 O O . TRP A 1 96 ? -0.075 -10.396 -5.126 1.00 91.12 96 TRP A O 1
ATOM 729 N N . ASN A 1 97 ? -0.896 -10.755 -3.065 1.00 92.44 97 ASN A N 1
ATOM 730 C CA . ASN A 1 97 ? -1.801 -9.617 -3.031 1.00 92.44 97 ASN A CA 1
ATOM 731 C C . ASN A 1 97 ? -1.293 -8.622 -1.986 1.00 92.44 97 ASN A C 1
ATOM 733 O O . ASN A 1 97 ? -0.905 -9.021 -0.885 1.00 92.44 97 ASN A O 1
ATOM 737 N N . ALA A 1 98 ? -1.319 -7.334 -2.317 1.00 92.69 98 ALA A N 1
ATOM 738 C CA . ALA A 1 98 ? -1.030 -6.278 -1.358 1.00 92.69 98 ALA A CA 1
ATOM 739 C C . ALA A 1 98 ? -2.288 -5.932 -0.550 1.00 92.69 98 ALA A C 1
ATOM 741 O O . ALA A 1 98 ? -3.365 -5.737 -1.117 1.00 92.69 98 ALA A O 1
ATOM 742 N N . TYR A 1 99 ? -2.124 -5.809 0.763 1.00 95.31 99 TYR A N 1
ATOM 743 C CA . TYR A 1 99 ? -3.153 -5.371 1.699 1.00 95.31 99 TYR A CA 1
ATOM 744 C C . TYR A 1 99 ? -2.608 -4.252 2.581 1.00 95.31 99 TYR A C 1
ATOM 746 O O . TYR A 1 99 ? -1.409 -4.174 2.850 1.00 95.31 99 TYR A O 1
ATOM 754 N N . ALA A 1 100 ? -3.499 -3.399 3.059 1.00 95.88 100 ALA A N 1
ATOM 755 C CA . ALA A 1 100 ? -3.246 -2.470 4.141 1.00 95.88 100 ALA A CA 1
ATOM 756 C C . ALA A 1 100 ? -3.671 -3.102 5.475 1.00 95.88 100 ALA A C 1
ATOM 758 O O . ALA A 1 100 ? -4.664 -3.825 5.543 1.00 95.88 100 ALA A O 1
ATOM 759 N N . ILE A 1 101 ? -2.934 -2.820 6.548 1.00 95.75 101 ILE A N 1
ATOM 760 C CA . ILE A 1 101 ? -3.286 -3.311 7.884 1.00 95.75 101 ILE A CA 1
ATOM 761 C C . ILE A 1 101 ? -4.377 -2.410 8.471 1.00 95.75 101 ILE A C 1
ATOM 763 O O . ILE A 1 101 ? -4.161 -1.224 8.725 1.00 95.75 101 ILE A O 1
ATOM 767 N N . THR A 1 102 ? -5.543 -3.000 8.707 1.00 96.12 102 THR A N 1
ATOM 768 C CA . THR A 1 102 ? -6.721 -2.392 9.341 1.00 96.12 102 THR A CA 1
ATOM 769 C C . THR A 1 102 ? -7.037 -3.115 10.658 1.00 96.12 102 THR A C 1
ATOM 771 O O . THR A 1 102 ? -6.498 -4.195 10.910 1.00 96.12 102 THR A O 1
ATOM 774 N N . PRO A 1 103 ? -7.950 -2.599 11.503 1.00 95.38 103 PRO A N 1
ATOM 775 C CA . PRO A 1 103 ? -8.382 -3.305 12.712 1.00 95.38 103 PRO A CA 1
ATOM 776 C C . PRO A 1 103 ? -8.993 -4.692 12.468 1.00 95.38 103 PRO A C 1
ATOM 778 O O . PRO A 1 103 ? -8.980 -5.526 13.368 1.00 95.38 103 PRO A O 1
ATOM 781 N N . GLN A 1 104 ? -9.559 -4.932 11.280 1.00 95.06 104 GLN A N 1
ATOM 782 C CA . GLN A 1 104 ? -10.209 -6.201 10.922 1.00 95.06 104 GLN A CA 1
ATOM 783 C C . GLN A 1 104 ? -9.328 -7.062 10.007 1.00 95.06 104 GLN A C 1
ATOM 785 O O . GLN A 1 104 ? -9.772 -8.112 9.542 1.00 95.06 104 GLN A O 1
ATOM 790 N N . PHE A 1 105 ? -8.093 -6.631 9.743 1.00 95.19 105 PHE A N 1
ATOM 791 C CA . PHE A 1 105 ? -7.151 -7.387 8.938 1.00 95.19 105 PHE A CA 1
ATOM 792 C C . PHE A 1 105 ? -6.835 -8.726 9.616 1.00 95.19 105 PHE A C 1
ATOM 794 O O . PHE A 1 105 ? -6.356 -8.765 10.750 1.00 95.19 105 PHE A O 1
ATOM 801 N N . ALA A 1 106 ? -7.113 -9.823 8.912 1.00 94.56 106 ALA A N 1
ATOM 802 C CA . ALA A 1 106 ? -7.039 -11.177 9.463 1.00 94.56 106 ALA A CA 1
ATOM 803 C C . ALA A 1 106 ? -6.209 -12.152 8.610 1.00 94.56 106 ALA A C 1
ATOM 805 O O . ALA A 1 106 ? -6.181 -13.347 8.906 1.00 94.56 106 ALA A O 1
ATOM 806 N N . HIS A 1 107 ? -5.545 -11.679 7.550 1.00 92.62 107 HIS A N 1
ATOM 807 C CA . HIS A 1 107 ? -4.686 -12.542 6.741 1.00 92.62 107 HIS A CA 1
ATOM 808 C C . HIS A 1 107 ? -3.403 -12.912 7.501 1.00 92.62 107 HIS A C 1
ATOM 810 O O . HIS A 1 107 ? -2.822 -12.096 8.218 1.00 92.62 107 HIS A O 1
ATOM 816 N N . THR A 1 108 ? -2.961 -14.156 7.326 1.00 92.12 108 THR A N 1
ATOM 817 C CA . THR A 1 108 ? -1.733 -14.707 7.914 1.00 92.12 108 THR A CA 1
ATOM 818 C C . THR A 1 108 ? -0.672 -14.937 6.842 1.00 92.12 108 THR A C 1
ATOM 820 O O . THR A 1 108 ? -0.943 -14.808 5.649 1.00 92.12 108 THR A O 1
ATOM 823 N N . ASP A 1 109 ? 0.549 -15.269 7.273 1.00 92.88 109 ASP A N 1
ATOM 824 C CA . ASP A 1 109 ? 1.674 -15.615 6.387 1.00 92.88 109 ASP A CA 1
ATOM 825 C C . ASP A 1 109 ? 2.071 -14.490 5.418 1.00 92.88 109 ASP A C 1
ATOM 827 O O . ASP A 1 109 ? 2.647 -14.714 4.353 1.00 92.88 109 ASP A O 1
ATOM 831 N N . CYS A 1 110 ? 1.766 -13.255 5.810 1.00 93.81 110 CYS A N 1
ATOM 832 C CA . CYS A 1 110 ? 2.094 -12.067 5.050 1.00 93.81 110 CYS A CA 1
ATOM 833 C C . CYS A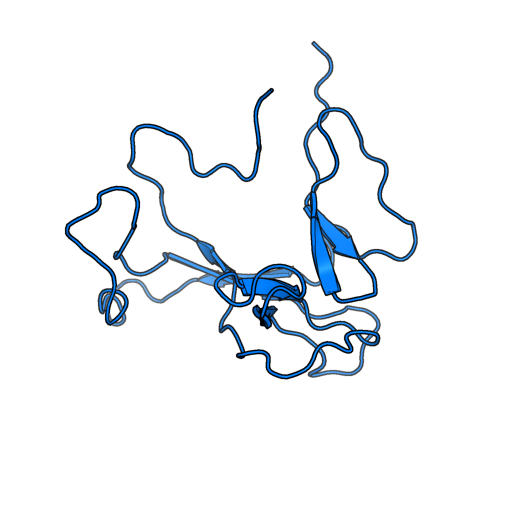 1 110 ? 3.488 -11.543 5.406 1.00 93.81 110 CYS A C 1
ATOM 835 O O . CYS A 1 110 ? 3.948 -11.641 6.545 1.00 93.81 110 CYS A O 1
ATOM 837 N N . ILE A 1 111 ? 4.138 -10.914 4.432 1.00 94.00 111 ILE A N 1
ATOM 838 C CA . ILE A 1 111 ? 5.390 -10.183 4.619 1.00 94.00 111 ILE A CA 1
ATOM 839 C C . ILE A 1 111 ? 5.105 -8.690 4.777 1.00 94.00 111 ILE A C 1
ATOM 841 O O . ILE A 1 111 ? 4.323 -8.112 4.020 1.00 94.00 111 ILE A O 1
ATOM 845 N N . ASN A 1 112 ? 5.754 -8.056 5.754 1.00 92.50 112 ASN A N 1
ATOM 846 C CA . ASN A 1 112 ? 5.657 -6.612 5.945 1.00 92.50 112 ASN A CA 1
ATOM 847 C C . ASN A 1 112 ? 6.312 -5.870 4.779 1.00 92.50 112 ASN A C 1
ATOM 849 O O . ASN A 1 112 ? 7.444 -6.169 4.397 1.00 92.50 112 ASN A O 1
ATOM 853 N N . LEU A 1 113 ? 5.606 -4.874 4.248 1.00 90.19 113 LEU A N 1
ATOM 854 C CA . LEU A 1 113 ? 6.117 -3.958 3.240 1.00 90.19 113 LEU A CA 1
ATOM 855 C C . LEU A 1 113 ? 6.489 -2.639 3.913 1.00 90.19 113 LEU A C 1
ATOM 857 O O . LEU A 1 113 ? 5.726 -2.102 4.714 1.00 90.19 113 LEU A O 1
ATOM 861 N N . THR A 1 114 ? 7.626 -2.065 3.523 1.00 85.19 114 THR A N 1
ATOM 862 C CA . THR A 1 114 ? 7.990 -0.692 3.912 1.00 85.19 114 THR A CA 1
ATOM 863 C C . THR A 1 114 ? 6.932 0.318 3.456 1.00 85.19 114 THR A C 1
ATOM 865 O O . THR A 1 114 ? 6.693 1.313 4.132 1.00 85.19 114 THR A O 1
ATOM 868 N N . GLY A 1 115 ? 6.287 0.059 2.316 1.00 86.25 115 GLY A N 1
ATOM 869 C CA . GLY A 1 115 ? 5.215 0.862 1.740 1.00 86.25 115 GLY A CA 1
ATOM 870 C C . GLY A 1 115 ? 5.097 0.628 0.235 1.00 86.25 115 GLY A C 1
ATOM 871 O O . GLY A 1 115 ? 5.852 -0.155 -0.346 1.00 86.25 115 GLY A O 1
ATOM 872 N N . LEU A 1 116 ? 4.162 1.321 -0.411 1.00 86.06 116 LEU A N 1
ATOM 873 C CA . LEU A 1 116 ? 4.003 1.279 -1.864 1.00 86.06 116 LEU A CA 1
ATOM 874 C C . LEU A 1 116 ? 4.978 2.268 -2.510 1.00 86.06 116 LEU A C 1
ATOM 876 O O . LEU A 1 116 ? 4.822 3.484 -2.369 1.00 86.06 116 LEU A O 1
ATOM 880 N N . GLY A 1 117 ? 6.003 1.734 -3.176 1.00 81.50 117 GLY A N 1
ATOM 881 C CA . GLY A 1 117 ? 7.064 2.515 -3.809 1.00 81.50 117 GLY A CA 1
ATOM 882 C C . GLY A 1 117 ? 6.552 3.356 -4.972 1.00 81.50 117 GLY A C 1
ATOM 883 O O . GLY A 1 117 ? 5.829 2.877 -5.844 1.00 81.50 117 GLY A O 1
ATOM 884 N N . THR A 1 118 ? 6.949 4.624 -4.990 1.00 78.25 118 THR A N 1
ATOM 885 C CA . THR A 1 118 ? 6.696 5.538 -6.106 1.00 78.25 118 THR A CA 1
ATOM 886 C C . THR A 1 118 ? 7.943 5.625 -6.971 1.00 78.25 118 THR A C 1
ATOM 888 O O . THR A 1 118 ? 9.017 5.968 -6.486 1.00 78.25 118 THR A O 1
ATOM 891 N N . HIS A 1 119 ? 7.810 5.312 -8.256 1.00 68.75 119 HIS A N 1
ATOM 892 C CA . HIS A 1 119 ? 8.866 5.529 -9.239 1.00 68.75 119 HIS A CA 1
ATOM 893 C C . HIS 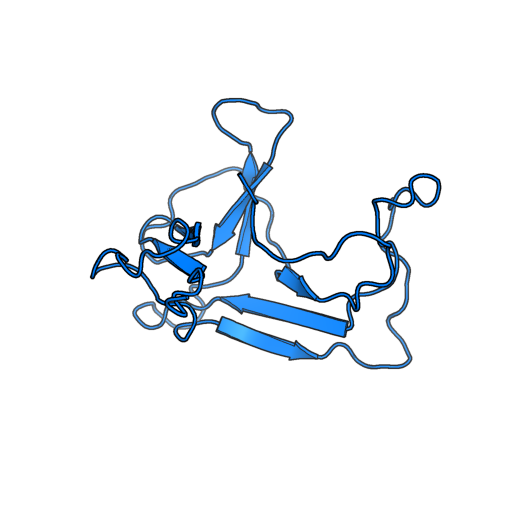A 1 119 ? 8.416 6.616 -10.208 1.00 68.75 119 HIS A C 1
ATOM 895 O O . HIS A 1 119 ? 7.241 6.688 -10.572 1.00 68.75 119 HIS A O 1
ATOM 901 N N . GLN A 1 120 ? 9.358 7.440 -10.663 1.00 59.00 120 GLN A N 1
ATOM 902 C CA . GLN A 1 120 ? 9.140 8.180 -11.898 1.00 59.00 120 GLN A CA 1
ATOM 903 C C . GLN A 1 120 ? 9.156 7.163 -13.030 1.00 59.00 120 GLN A C 1
ATOM 905 O O . GLN A 1 120 ? 10.161 6.499 -13.275 1.00 59.00 120 GLN A O 1
ATOM 910 N N . TYR A 1 121 ? 8.014 6.980 -13.668 1.00 51.56 121 TYR A N 1
ATOM 911 C CA . TYR A 1 121 ? 7.939 6.112 -14.821 1.00 51.56 121 TYR A CA 1
ATOM 912 C C . TYR A 1 121 ? 8.588 6.752 -16.026 1.00 51.56 121 TYR A C 1
ATOM 914 O O . TYR A 1 121 ? 8.300 7.904 -16.346 1.00 51.56 121 TYR A O 1
ATOM 922 N N . THR A 1 122 ? 9.409 5.976 -16.715 1.00 49.94 122 THR A N 1
ATOM 923 C CA . THR A 1 122 ? 10.104 6.416 -17.922 1.00 49.94 122 THR A CA 1
ATOM 924 C C . THR A 1 122 ? 9.861 5.492 -19.115 1.00 49.94 122 THR A C 1
ATOM 926 O O . THR A 1 122 ? 10.503 5.680 -20.141 1.00 49.94 122 THR A O 1
ATOM 929 N N . GLY A 1 123 ? 8.986 4.486 -18.996 1.00 48.19 123 GLY A N 1
ATOM 930 C CA . GLY A 1 123 ? 8.661 3.585 -20.107 1.00 48.19 123 GLY A CA 1
ATOM 931 C C . GLY A 1 123 ? 7.593 4.150 -21.055 1.00 48.19 123 GLY A C 1
ATOM 932 O O . GLY A 1 123 ? 7.064 5.241 -20.846 1.00 48.19 123 GLY A O 1
ATOM 933 N N . GLU A 1 124 ? 7.269 3.403 -22.111 1.00 45.97 124 GLU A N 1
ATOM 934 C CA . GLU A 1 124 ? 6.341 3.832 -23.173 1.00 45.97 124 GLU A CA 1
ATOM 935 C C . GLU A 1 124 ? 4.847 3.719 -22.774 1.00 45.97 124 GLU A C 1
ATOM 937 O O . GLU A 1 124 ? 3.998 4.374 -23.373 1.00 45.97 124 GLU A O 1
ATOM 942 N N . ASN A 1 125 ? 4.513 2.956 -21.718 1.00 42.97 125 ASN A N 1
ATOM 943 C CA . ASN A 1 125 ? 3.137 2.680 -21.264 1.00 42.97 125 ASN A CA 1
ATOM 944 C C . ASN A 1 125 ? 2.909 3.082 -19.792 1.00 42.97 125 ASN A C 1
ATOM 946 O O . ASN A 1 125 ? 3.382 2.389 -18.902 1.00 42.97 125 ASN A O 1
ATOM 950 N N . PRO A 1 126 ? 2.144 4.134 -19.474 1.00 42.91 126 PRO A N 1
ATOM 951 C CA . PRO A 1 126 ? 2.144 4.746 -18.138 1.00 42.91 126 PRO A CA 1
ATOM 952 C C . PRO A 1 126 ? 1.891 3.731 -16.994 1.00 42.91 126 PRO A C 1
ATOM 954 O O . PRO A 1 126 ? 1.017 2.876 -17.150 1.00 42.91 126 PRO A O 1
ATOM 957 N N . PRO A 1 127 ? 2.535 3.817 -15.804 1.00 43.44 127 PRO A N 1
ATOM 958 C CA . PRO A 1 127 ? 2.131 3.033 -14.649 1.00 43.44 127 PRO A CA 1
ATOM 959 C C . PRO A 1 127 ? 1.044 3.851 -13.978 1.00 43.44 127 PRO A C 1
ATOM 961 O O . PRO A 1 127 ? 1.259 4.618 -13.039 1.00 43.44 127 PRO A O 1
ATOM 964 N N . VAL A 1 128 ? -0.131 3.786 -14.565 1.00 43.53 128 VAL A N 1
ATOM 965 C CA . VAL A 1 128 ? -1.301 4.372 -13.955 1.00 43.53 128 VAL A CA 1
ATOM 966 C C . VAL A 1 128 ? -2.090 3.180 -13.487 1.00 43.53 128 VAL A C 1
ATOM 968 O O . VAL A 1 128 ? -2.438 2.307 -14.276 1.00 43.53 128 VAL A O 1
ATOM 971 N N . TRP A 1 129 ? -2.311 3.124 -12.179 1.00 51.06 129 TRP A N 1
ATOM 972 C CA . TRP A 1 129 ? -3.356 2.301 -11.602 1.00 51.06 129 TRP A CA 1
ATOM 973 C C . TRP A 1 129 ? -4.649 2.604 -12.365 1.00 51.06 129 TRP A C 1
ATOM 975 O O . TRP A 1 129 ? -5.265 3.653 -12.191 1.00 51.06 129 TRP A O 1
ATOM 985 N N . GLY A 1 130 ? -4.964 1.735 -13.317 1.00 35.88 130 GLY A N 1
ATOM 986 C CA . GLY A 1 130 ? -5.995 1.953 -14.311 1.00 35.88 130 GLY A CA 1
ATOM 987 C C . GLY A 1 130 ? -5.910 0.863 -15.367 1.00 35.88 130 GLY A C 1
ATOM 988 O O . GLY A 1 130 ? -4.971 0.814 -16.153 1.00 35.88 130 GLY A O 1
ATOM 989 N N . TYR A 1 131 ? -6.900 -0.023 -15.376 1.00 36.84 131 TYR A N 1
ATOM 990 C CA . TYR A 1 131 ? -7.135 -0.923 -16.498 1.00 36.84 131 TYR A CA 1
ATOM 991 C C . TYR A 1 131 ? -8.035 -0.202 -17.506 1.00 36.84 131 TYR A C 1
ATOM 993 O O . TYR A 1 131 ? -8.985 0.483 -17.119 1.00 36.84 131 TYR A O 1
ATOM 1001 N N . TYR A 1 132 ? -7.715 -0.332 -18.790 1.00 29.47 132 TYR A N 1
ATOM 1002 C CA . TYR A 1 132 ? -8.545 0.125 -19.901 1.00 29.47 132 TYR A CA 1
ATOM 1003 C C . TYR A 1 132 ? -9.288 -1.095 -20.459 1.00 29.47 132 TYR A C 1
ATOM 1005 O O . TYR A 1 132 ? -8.684 -2.162 -20.566 1.00 29.47 132 TYR A O 1
ATOM 1013 N N . ASN A 1 133 ? -10.583 -0.949 -20.757 1.00 34.59 133 ASN A N 1
ATOM 1014 C CA . ASN A 1 133 ? -11.327 -1.934 -21.551 1.00 34.59 133 ASN A CA 1
ATOM 1015 C C . ASN A 1 133 ? -11.074 -1.703 -23.039 1.00 34.59 133 ASN A C 1
ATOM 1017 O O . ASN A 1 133 ? -11.051 -0.514 -23.433 1.00 34.59 133 ASN A O 1
#

Secondary structure (DSSP, 8-state):
-------EEE-TT-BEEEPPTT-----TTSEETTSSEEEEEPPSSS--PPPTT--TTSTTS--SPPSEEEEEB-TTSPTT-B-EEEEE-SS-TT-EEEEE--TT----SPEEES-EEE----SSS---S----

Sequence (133 aa):
MVPGGQNLYVNTDGQILFTVQHSHSIPSTAYWNYMGWTWTAQPTDEQKAPLANCDTTDERFNCAAPTGYWTFAAPDAAPGVGGAVACPNVADPAKWNAYAITPQFAHTDCINLTGLGTHQYTGENPPVWGYYN

Organism: NCBI:txid1176127

pLDDT: mean 78.92, std 17.49, range [29.47, 96.12]